Protein AF-A0A2W4NMC6-F1 (afdb_monomer_lite)

Radius of gyration: 12.89 Å; chains: 1; bounding box: 23×16×36 Å

Secondary structure (DSSP, 8-state):
--SS-----TTTTHHHHHHHTT-S-TT--S-----------HHHHHHH-TT-

Foldseek 3Di:
DDPPPDAADPVLCPQVVCVVVVVDDPPDPDDDGGRPGRPDDPVVCVVPDPVD

pLDDT: mean 91.03, std 9.32, range [50.56, 96.31]

Structure (mmCIF, N/CA/C/O backbone):
data_AF-A0A2W4NMC6-F1
#
_entry.id   AF-A0A2W4NMC6-F1
#
loop_
_atom_site.group_PDB
_atom_site.id
_atom_site.type_symbol
_atom_site.label_atom_id
_atom_site.label_alt_id
_atom_site.label_comp_id
_atom_site.label_asym_id
_atom_site.label_entity_id
_atom_site.label_seq_id
_atom_site.pdbx_PDB_ins_code
_atom_site.Cartn_x
_atom_site.Cartn_y
_atom_site.Cartn_z
_atom_site.occupancy
_atom_site.B_iso_or_equiv
_atom_site.auth_seq_id
_atom_site.auth_comp_id
_atom_site.auth_asym_id
_atom_site.auth_atom_id
_atom_site.pdbx_PDB_model_num
ATOM 1 N N . LEU A 1 1 ? -10.831 2.571 -13.354 1.00 54.94 1 LEU A N 1
ATOM 2 C CA . LEU A 1 1 ? -9.480 1.983 -13.495 1.00 54.94 1 LEU A CA 1
ATOM 3 C C . LEU A 1 1 ? -8.472 2.554 -12.499 1.00 54.94 1 LEU A C 1
ATOM 5 O O . LEU A 1 1 ? -7.816 1.748 -11.869 1.00 54.94 1 LEU A O 1
ATOM 9 N N . LEU A 1 2 ? -8.406 3.867 -12.219 1.00 68.12 2 LEU A N 1
ATOM 10 C CA . LEU A 1 2 ? -7.597 4.369 -11.089 1.00 68.12 2 LEU A CA 1
ATOM 11 C C . LEU A 1 2 ? -8.347 5.436 -10.277 1.00 68.12 2 LEU A C 1
ATOM 13 O O . LEU A 1 2 ? -8.435 6.594 -10.680 1.00 68.12 2 LEU A O 1
ATOM 17 N N . ARG A 1 3 ? -8.900 5.052 -9.116 1.00 81.62 3 ARG A N 1
ATOM 18 C CA . ARG A 1 3 ? -9.656 5.970 -8.239 1.00 81.62 3 ARG A CA 1
ATOM 19 C C . ARG A 1 3 ? -8.763 7.116 -7.742 1.00 81.62 3 ARG A C 1
ATOM 21 O O . ARG A 1 3 ? -9.176 8.273 -7.804 1.00 81.62 3 ARG A O 1
ATOM 28 N N . LEU A 1 4 ? -7.520 6.790 -7.374 1.00 88.69 4 LEU A N 1
ATOM 29 C CA . LEU A 1 4 ? -6.525 7.711 -6.806 1.00 88.69 4 LEU A CA 1
ATOM 30 C C . LEU A 1 4 ? -5.405 8.130 -7.775 1.00 88.69 4 LEU A C 1
ATOM 32 O O . LEU A 1 4 ? -4.732 9.109 -7.498 1.00 88.69 4 LEU A O 1
ATOM 36 N N . LYS A 1 5 ? -5.252 7.448 -8.924 1.00 89.75 5 LYS A N 1
ATOM 37 C CA . LYS A 1 5 ? -4.202 7.728 -9.931 1.00 89.75 5 LYS A CA 1
ATOM 38 C C . LYS A 1 5 ? -2.778 7.629 -9.358 1.00 89.75 5 LYS A C 1
ATOM 40 O O . LYS A 1 5 ? -1.883 8.352 -9.771 1.00 89.75 5 LYS A O 1
ATOM 45 N N . LEU A 1 6 ? -2.592 6.712 -8.410 1.00 91.19 6 LEU A N 1
ATOM 46 C CA . LEU A 1 6 ? -1.309 6.397 -7.787 1.00 91.19 6 LEU A CA 1
ATOM 47 C C . LEU A 1 6 ? -0.874 4.987 -8.184 1.00 91.19 6 LEU A C 1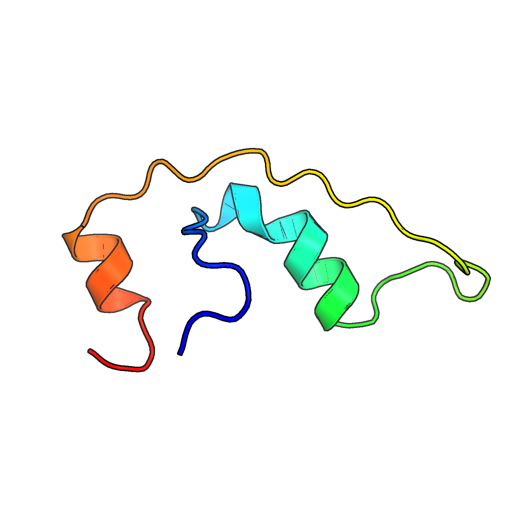
ATOM 49 O O . LEU A 1 6 ? -1.719 4.101 -8.330 1.00 91.19 6 LEU A O 1
ATOM 53 N N . VAL A 1 7 ? 0.439 4.798 -8.299 1.00 92.19 7 VAL A N 1
ATOM 54 C CA . VAL A 1 7 ? 1.090 3.490 -8.407 1.00 92.19 7 VAL A CA 1
ATOM 55 C C . VAL A 1 7 ? 1.858 3.251 -7.112 1.00 92.19 7 VAL A C 1
ATOM 57 O O . VAL A 1 7 ? 2.547 4.142 -6.621 1.00 92.19 7 VAL A O 1
ATOM 60 N N . LEU A 1 8 ? 1.694 2.058 -6.550 1.00 93.62 8 LEU A N 1
ATOM 61 C CA . LEU A 1 8 ? 2.352 1.621 -5.325 1.00 93.62 8 LEU A CA 1
ATOM 62 C C . LEU A 1 8 ? 3.168 0.376 -5.644 1.00 93.62 8 LEU A C 1
ATOM 64 O O . LEU A 1 8 ? 2.687 -0.520 -6.338 1.00 93.62 8 LEU A O 1
ATOM 68 N N . GLU A 1 9 ? 4.374 0.300 -5.099 1.00 95.38 9 GLU A N 1
ATOM 69 C CA . GLU A 1 9 ? 5.083 -0.974 -5.007 1.00 95.38 9 GLU A CA 1
ATOM 70 C C . GLU A 1 9 ? 4.406 -1.864 -3.938 1.00 95.38 9 GLU A C 1
ATOM 72 O O . GLU A 1 9 ? 3.703 -1.339 -3.062 1.00 95.38 9 GLU A O 1
ATOM 77 N N . PRO A 1 10 ? 4.616 -3.194 -3.943 1.00 93.81 10 PRO A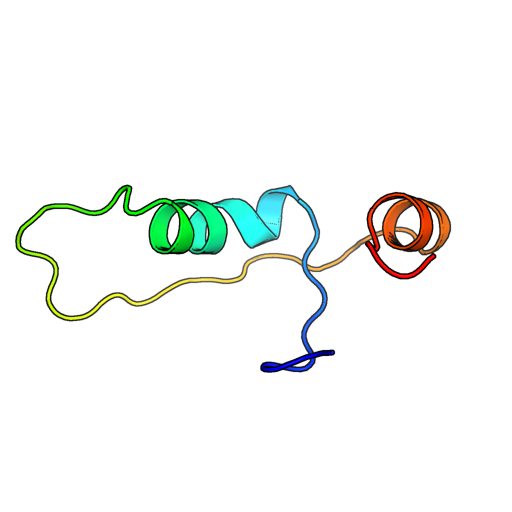 N 1
ATOM 78 C CA . PRO A 1 10 ? 3.955 -4.092 -2.992 1.00 93.81 10 PRO A CA 1
ATOM 79 C C . PRO A 1 10 ? 4.154 -3.705 -1.517 1.00 93.81 10 PRO A C 1
ATOM 81 O O . PRO A 1 10 ? 3.191 -3.699 -0.750 1.00 93.81 10 PRO A O 1
ATOM 84 N N . SER A 1 11 ? 5.372 -3.317 -1.124 1.00 94.94 11 SER A N 1
ATOM 85 C CA . SER A 1 11 ? 5.700 -2.829 0.225 1.00 94.94 11 SER A CA 1
ATOM 86 C C . SER A 1 11 ? 4.955 -1.542 0.582 1.00 94.94 11 SER A C 1
ATOM 88 O O . SER A 1 11 ? 4.370 -1.447 1.661 1.00 94.94 11 SER A O 1
ATOM 90 N N . GLY A 1 12 ? 4.913 -0.569 -0.332 1.00 94.94 12 GLY A N 1
ATOM 91 C CA . GLY A 1 12 ? 4.223 0.711 -0.140 1.00 94.94 12 GLY A CA 1
ATOM 92 C C . GLY A 1 12 ? 2.699 0.590 -0.024 1.00 94.94 12 GLY A C 1
ATOM 93 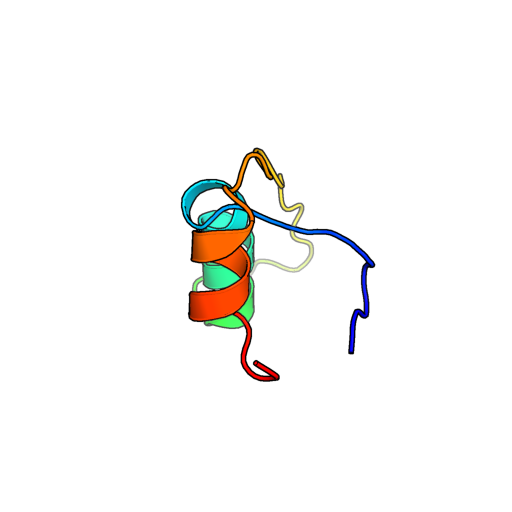O O . GLY A 1 12 ? 2.049 1.497 0.497 1.00 94.94 12 GLY A O 1
ATOM 94 N N . ALA A 1 13 ? 2.125 -0.533 -0.466 1.00 94.75 13 ALA A N 1
ATOM 95 C CA . ALA A 1 13 ? 0.693 -0.812 -0.406 1.00 94.75 13 ALA A CA 1
ATOM 96 C C . ALA A 1 13 ? 0.234 -1.549 0.869 1.00 94.75 13 ALA A C 1
ATOM 98 O O . ALA A 1 13 ? -0.973 -1.673 1.076 1.00 94.75 13 ALA A O 1
ATOM 99 N N . VAL A 1 14 ? 1.137 -2.033 1.734 1.00 95.56 14 VAL A N 1
ATOM 100 C CA . VAL A 1 14 ? 0.787 -2.912 2.876 1.00 95.56 14 VAL A CA 1
ATOM 101 C C . VAL A 1 14 ? -0.230 -2.274 3.828 1.00 95.56 14 VAL A C 1
ATOM 103 O O . VAL A 1 14 ? -1.184 -2.926 4.257 1.00 95.56 14 VAL A O 1
ATOM 106 N N . THR A 1 15 ? -0.069 -0.988 4.135 1.00 95.31 15 THR A N 1
ATOM 107 C CA . THR A 1 15 ? -0.974 -0.243 5.025 1.00 95.31 15 THR A CA 1
ATOM 108 C C . THR A 1 15 ? -2.373 -0.111 4.419 1.00 95.31 15 THR A C 1
ATOM 110 O O . THR A 1 15 ? -3.372 -0.351 5.097 1.00 95.31 15 THR A O 1
ATOM 113 N N . LEU A 1 16 ? -2.460 0.189 3.120 1.00 94.75 16 LEU A N 1
ATOM 114 C CA . LEU A 1 16 ? -3.720 0.223 2.379 1.00 94.75 16 LEU A CA 1
ATOM 115 C C . LEU A 1 16 ? -4.359 -1.171 2.293 1.00 94.75 16 LEU A C 1
ATOM 117 O O . LEU A 1 16 ? -5.568 -1.302 2.478 1.00 94.75 16 LEU A O 1
ATOM 121 N N . ALA A 1 17 ? -3.562 -2.217 2.069 1.00 94.81 17 ALA A N 1
ATOM 122 C CA . ALA A 1 17 ? -4.037 -3.596 2.021 1.00 94.81 17 ALA A CA 1
ATOM 123 C C . ALA A 1 17 ? -4.655 -4.034 3.358 1.00 94.81 17 ALA A C 1
ATOM 125 O O . ALA A 1 17 ? -5.701 -4.685 3.362 1.00 94.81 17 ALA A O 1
ATOM 126 N N . ALA A 1 18 ? -4.068 -3.636 4.493 1.00 95.69 18 ALA A N 1
ATOM 127 C CA . ALA A 1 18 ? -4.632 -3.898 5.817 1.00 95.69 18 ALA A CA 1
ATOM 128 C C . ALA A 1 18 ? -6.008 -3.236 5.998 1.00 95.69 18 ALA A C 1
ATOM 130 O O . ALA A 1 18 ? -6.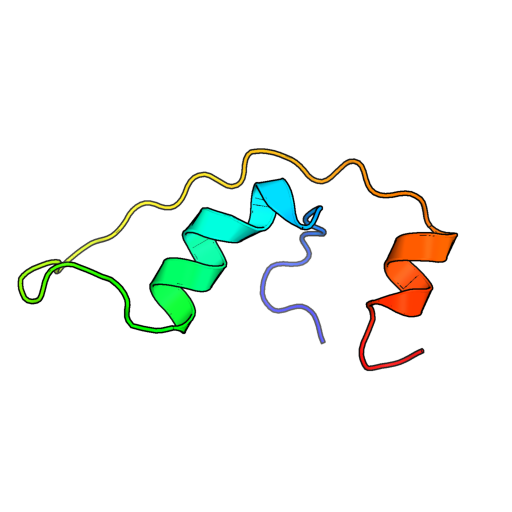943 -3.893 6.458 1.00 95.69 18 ALA A O 1
ATOM 131 N N . VAL A 1 19 ? -6.154 -1.976 5.571 1.00 95.38 19 VAL A N 1
ATOM 132 C CA . VAL A 1 19 ? -7.438 -1.253 5.599 1.00 95.38 19 VAL A CA 1
ATOM 133 C C . VAL A 1 19 ? -8.485 -1.956 4.736 1.00 95.38 19 VAL A C 1
ATOM 135 O O . VAL A 1 19 ? -9.584 -2.232 5.212 1.00 95.38 19 VAL A O 1
ATOM 138 N N . LEU A 1 20 ? -8.147 -2.285 3.486 1.00 93.19 20 LEU A N 1
ATOM 139 C CA . LEU A 1 20 ? -9.073 -2.934 2.550 1.00 93.19 20 LEU A CA 1
ATOM 140 C C . LEU A 1 20 ? -9.463 -4.351 2.987 1.00 93.19 20 LEU A C 1
ATOM 142 O O . LEU A 1 20 ? -10.572 -4.792 2.707 1.00 93.19 20 LEU A O 1
ATOM 146 N N . SER A 1 21 ? -8.577 -5.042 3.705 1.00 96.31 21 SER A N 1
ATOM 147 C CA . SER A 1 21 ? -8.834 -6.375 4.264 1.00 96.31 21 SER A CA 1
ATOM 148 C C . SER A 1 21 ? -9.583 -6.339 5.602 1.00 96.31 21 SER A C 1
ATOM 150 O O . SER A 1 21 ? -9.734 -7.380 6.235 1.00 96.31 21 SER A O 1
ATOM 152 N N . GLY A 1 22 ? -9.991 -5.159 6.084 1.00 94.69 22 GLY A N 1
ATOM 153 C CA . GLY A 1 22 ? -10.684 -5.007 7.367 1.00 94.69 22 GLY A CA 1
ATOM 154 C C . GLY A 1 22 ? -9.815 -5.304 8.593 1.00 94.69 22 GLY A C 1
ATOM 155 O O . GLY A 1 22 ? -10.344 -5.541 9.674 1.00 94.69 22 GLY A O 1
ATOM 156 N N . ARG A 1 23 ? -8.481 -5.286 8.464 1.00 96.06 23 ARG A N 1
ATOM 157 C CA . ARG A 1 23 ? -7.535 -5.574 9.558 1.00 96.06 23 ARG A CA 1
ATOM 158 C C . ARG A 1 23 ? -7.221 -4.327 10.381 1.00 96.06 23 ARG A C 1
ATOM 160 O O . ARG A 1 23 ? -6.062 -3.960 10.563 1.00 96.06 23 ARG A O 1
ATOM 167 N N . LEU A 1 24 ? -8.266 -3.659 10.849 1.00 95.31 24 LEU A N 1
ATOM 168 C CA . LEU A 1 24 ? -8.170 -2.472 11.691 1.00 95.31 24 LEU A CA 1
ATOM 169 C C . LEU A 1 24 ? -8.743 -2.760 13.082 1.00 95.31 24 LEU A C 1
ATOM 171 O O . LEU A 1 24 ? -9.619 -3.613 13.211 1.00 95.31 24 LEU A O 1
ATOM 175 N N . PRO A 1 25 ? -8.301 -2.037 14.125 1.00 94.69 25 PRO A N 1
ATOM 176 C CA . PRO A 1 25 ? -8.960 -2.093 15.424 1.00 94.69 25 PRO A CA 1
ATOM 177 C C . PRO A 1 25 ? -10.451 -1.749 15.293 1.00 94.69 25 PRO A C 1
ATOM 179 O O . PRO A 1 25 ? -10.793 -0.757 14.651 1.00 94.69 25 PRO A O 1
ATOM 182 N N . GLU A 1 26 ? -11.333 -2.501 15.956 1.00 92.50 26 GLU A N 1
ATOM 183 C CA . GLU A 1 26 ? -12.801 -2.378 15.818 1.00 92.50 26 GLU A CA 1
ATOM 184 C C . GLU A 1 26 ? -13.347 -0.962 16.071 1.00 92.50 26 GLU A C 1
ATOM 186 O O . GLU A 1 26 ? -14.391 -0.573 15.554 1.00 92.50 26 GLU A O 1
ATOM 191 N N . ARG A 1 27 ? -12.639 -0.162 16.874 1.00 94.38 27 ARG A N 1
ATOM 192 C CA . ARG A 1 27 ? -13.045 1.201 17.249 1.00 94.38 27 ARG A CA 1
ATOM 193 C C . ARG A 1 27 ? -12.423 2.292 16.376 1.00 94.38 27 ARG A C 1
ATOM 195 O O . ARG A 1 27 ? -12.614 3.476 16.661 1.00 94.38 27 ARG A O 1
ATOM 202 N N . ALA A 1 28 ? -11.665 1.935 15.341 1.00 94.56 28 ALA A N 1
ATOM 203 C CA . ALA A 1 28 ? -11.037 2.900 14.449 1.00 94.56 28 ALA A CA 1
ATOM 204 C C . ALA A 1 28 ? -12.102 3.631 13.614 1.00 94.56 28 ALA A C 1
ATOM 206 O O . ALA A 1 28 ? -12.676 3.080 12.682 1.00 94.56 28 ALA A O 1
ATOM 207 N N . ARG A 1 29 ? -12.371 4.900 13.950 1.00 92.38 29 ARG A N 1
ATOM 208 C CA . ARG A 1 29 ? -13.361 5.734 13.236 1.00 92.38 29 ARG A CA 1
ATOM 209 C C . ARG A 1 29 ? -12.764 6.561 12.099 1.00 92.38 29 ARG A C 1
ATOM 211 O O . ARG A 1 29 ? -13.471 6.942 11.175 1.00 92.38 29 ARG A O 1
ATOM 218 N N . ARG A 1 30 ? -11.478 6.899 12.200 1.00 95.38 30 ARG A N 1
ATOM 219 C CA . ARG A 1 30 ? -10.722 7.694 11.223 1.00 95.38 30 ARG A CA 1
ATOM 220 C C . ARG A 1 30 ? -9.331 7.097 11.113 1.00 95.38 30 ARG A C 1
ATOM 222 O O . ARG A 1 30 ? -8.670 6.931 12.135 1.00 95.38 30 ARG A O 1
ATOM 229 N N . VAL A 1 31 ? -8.911 6.774 9.896 1.00 95.38 31 VAL A N 1
ATOM 230 C CA . VAL A 1 31 ? -7.640 6.093 9.639 1.00 95.38 31 VAL A CA 1
ATOM 231 C C . VAL A 1 31 ? -6.846 6.898 8.625 1.00 95.38 31 VAL A C 1
ATOM 233 O O . VAL A 1 31 ? -7.302 7.114 7.505 1.00 95.38 31 VAL A O 1
ATOM 236 N N . GLY A 1 32 ? -5.666 7.357 9.040 1.00 95.69 32 GLY A N 1
ATOM 237 C CA . GLY A 1 32 ? -4.648 7.878 8.136 1.00 95.69 32 GLY A CA 1
ATOM 238 C C . GLY A 1 32 ? -3.798 6.726 7.611 1.00 95.69 32 GLY A C 1
ATOM 239 O O . GLY A 1 32 ? -3.427 5.836 8.374 1.00 95.69 32 GLY A O 1
ATOM 240 N N . VAL A 1 33 ? -3.500 6.739 6.316 1.00 95.62 33 VAL A N 1
ATOM 241 C CA . VAL A 1 33 ? -2.687 5.713 5.655 1.00 95.62 33 VAL A CA 1
ATOM 242 C C . VAL A 1 33 ? -1.502 6.404 5.003 1.00 95.62 33 VAL A C 1
ATOM 244 O O . VAL A 1 33 ? -1.690 7.321 4.207 1.00 95.62 33 VAL A O 1
ATOM 247 N N . ILE A 1 34 ? -0.290 5.962 5.337 1.00 94.94 34 ILE A N 1
ATOM 248 C CA . ILE A 1 34 ? 0.928 6.415 4.666 1.00 94.94 34 ILE A CA 1
ATOM 249 C C . ILE A 1 34 ? 1.223 5.457 3.519 1.00 94.94 34 ILE A C 1
ATOM 251 O O . ILE A 1 34 ? 1.321 4.244 3.719 1.00 94.94 34 ILE A O 1
ATOM 255 N N . LEU A 1 35 ? 1.363 6.038 2.333 1.00 95.06 35 LEU A N 1
ATOM 256 C CA . LEU A 1 35 ? 1.776 5.382 1.103 1.00 95.06 35 LEU A CA 1
ATOM 257 C C . LEU A 1 35 ? 3.261 5.685 0.893 1.00 95.06 35 LEU A C 1
ATOM 259 O O . LEU A 1 35 ? 3.608 6.773 0.441 1.00 95.06 35 LEU A O 1
ATOM 263 N N . SER A 1 36 ? 4.137 4.773 1.314 1.00 94.12 36 SER A N 1
ATOM 264 C CA . SER A 1 36 ? 5.567 5.078 1.476 1.00 94.12 36 SER A CA 1
ATOM 265 C C . SER A 1 36 ? 6.400 4.971 0.200 1.00 94.12 36 SER A C 1
ATOM 267 O O . SER A 1 36 ? 7.482 5.546 0.151 1.00 94.12 36 SER A O 1
ATOM 269 N N . GLY A 1 37 ? 5.940 4.223 -0.808 1.00 93.12 37 GLY A N 1
ATOM 270 C CA . GLY A 1 37 ? 6.755 3.894 -1.976 1.00 93.12 37 GLY A CA 1
ATOM 271 C C . GLY A 1 37 ? 5.940 3.489 -3.200 1.00 93.12 37 GLY A C 1
ATOM 272 O O . GLY A 1 37 ? 4.853 2.916 -3.092 1.00 93.12 37 GLY A O 1
ATOM 273 N N . GLY A 1 38 ? 6.492 3.797 -4.368 1.00 93.75 38 GLY A N 1
ATOM 274 C CA . GLY A 1 38 ? 5.923 3.513 -5.686 1.00 93.75 38 GLY A CA 1
ATOM 275 C C . GLY A 1 38 ? 6.997 3.194 -6.722 1.00 93.75 38 GLY A C 1
ATOM 276 O O . GLY A 1 38 ? 6.751 3.350 -7.916 1.00 93.75 38 GLY A O 1
ATOM 277 N N . ASN A 1 39 ? 8.197 2.806 -6.278 1.00 95.50 39 ASN A N 1
ATOM 278 C CA . ASN A 1 39 ? 9.331 2.573 -7.160 1.00 95.50 39 ASN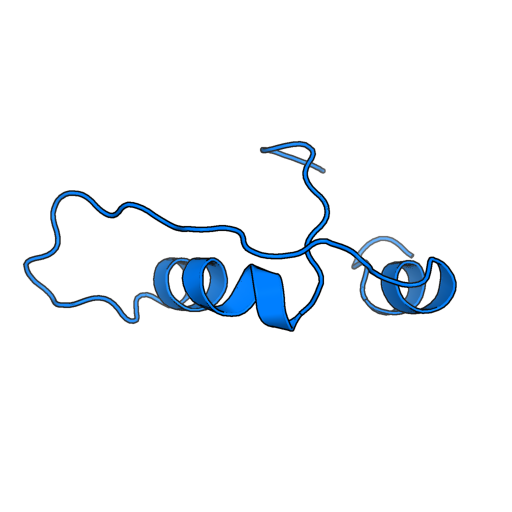 A CA 1
ATOM 279 C C . ASN A 1 39 ? 9.283 1.137 -7.688 1.00 95.50 39 ASN A C 1
ATOM 281 O O . ASN A 1 39 ? 9.943 0.237 -7.174 1.00 95.50 39 ASN A O 1
ATOM 285 N N . ILE A 1 40 ? 8.434 0.921 -8.688 1.00 94.56 40 ILE A N 1
ATOM 286 C CA . ILE A 1 40 ? 8.200 -0.388 -9.288 1.00 94.56 40 ILE A CA 1
ATOM 287 C C . ILE A 1 40 ? 8.720 -0.428 -10.724 1.00 94.56 40 ILE A C 1
ATOM 289 O O . ILE A 1 40 ? 8.440 0.465 -11.525 1.00 94.56 40 ILE A O 1
ATOM 293 N N . ASP A 1 41 ? 9.432 -1.500 -11.063 1.00 95.31 41 ASP A N 1
ATOM 294 C CA . ASP A 1 41 ? 9.874 -1.738 -12.433 1.00 95.31 41 ASP A CA 1
ATOM 295 C C . ASP A 1 41 ? 8.663 -1.938 -13.366 1.00 95.31 41 ASP A C 1
ATOM 297 O O . ASP A 1 41 ? 7.775 -2.740 -13.050 1.00 95.31 41 ASP A O 1
ATOM 301 N N . PRO A 1 42 ? 8.617 -1.294 -14.550 1.00 93.69 42 PRO A N 1
ATOM 302 C CA . PRO A 1 42 ? 7.483 -1.416 -15.467 1.00 93.69 42 PRO A CA 1
ATOM 303 C C . PRO A 1 42 ? 7.108 -2.861 -15.853 1.00 93.69 42 PRO A C 1
ATOM 305 O O . PRO A 1 42 ? 5.914 -3.165 -15.870 1.00 93.69 42 PRO A O 1
ATOM 308 N N . PRO A 1 43 ? 8.060 -3.791 -16.096 1.00 94.94 43 PRO A N 1
ATOM 309 C CA . PRO A 1 43 ? 7.717 -5.189 -16.362 1.00 94.94 43 PRO A CA 1
ATOM 310 C C . PRO A 1 43 ? 7.034 -5.884 -15.180 1.00 94.94 43 PRO A C 1
ATOM 312 O O . PRO A 1 43 ? 6.151 -6.717 -15.377 1.00 94.94 43 PRO A O 1
ATOM 315 N N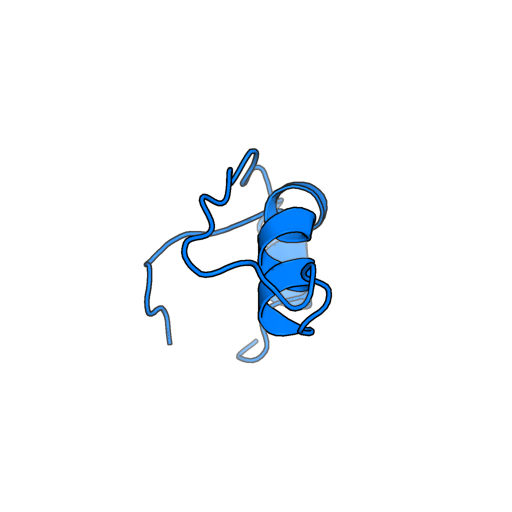 . LEU A 1 44 ? 7.428 -5.554 -13.945 1.00 93.19 44 LEU A N 1
ATOM 316 C CA . LEU A 1 44 ? 6.780 -6.093 -12.752 1.00 93.19 44 LEU A CA 1
ATOM 317 C C . LEU A 1 44 ? 5.381 -5.499 -12.581 1.00 93.19 44 LEU A C 1
ATOM 319 O O . LEU A 1 44 ? 4.448 -6.236 -12.274 1.00 93.19 44 LEU A O 1
ATOM 323 N N . LEU A 1 45 ? 5.227 -4.194 -12.816 1.00 93.06 45 LEU A N 1
ATOM 324 C CA . LEU A 1 45 ? 3.927 -3.531 -12.769 1.00 93.06 45 LEU A CA 1
ATOM 325 C C . LEU A 1 45 ? 2.938 -4.163 -13.753 1.00 93.06 45 LEU A C 1
ATOM 327 O O . LEU A 1 45 ? 1.827 -4.472 -13.339 1.00 93.06 45 LEU A O 1
ATOM 331 N N . ALA A 1 46 ? 3.348 -4.400 -15.004 1.00 93.44 46 ALA A N 1
ATOM 332 C CA . ALA A 1 46 ? 2.520 -5.085 -15.999 1.00 93.44 46 ALA A CA 1
ATOM 333 C C . ALA A 1 46 ? 2.092 -6.473 -15.495 1.00 93.44 46 ALA A C 1
ATOM 335 O O . ALA A 1 46 ? 0.912 -6.756 -15.357 1.00 93.44 46 ALA A O 1
ATOM 336 N N . ARG A 1 47 ? 3.041 -7.296 -15.029 1.00 93.81 47 ARG A N 1
ATOM 337 C CA . ARG A 1 47 ? 2.731 -8.631 -14.481 1.00 93.81 47 ARG A CA 1
ATOM 338 C C . ARG A 1 47 ? 1.735 -8.629 -13.314 1.00 93.81 47 ARG A C 1
ATOM 340 O O . ARG A 1 47 ? 1.069 -9.639 -13.100 1.00 93.81 47 ARG A O 1
ATOM 347 N N . LEU A 1 48 ? 1.692 -7.564 -12.514 1.00 90.56 48 LEU A N 1
ATOM 348 C CA . LEU A 1 48 ? 0.782 -7.430 -11.370 1.00 90.56 48 LEU A CA 1
ATOM 349 C C . LEU A 1 48 ? -0.537 -6.733 -11.732 1.00 90.56 48 LEU A C 1
ATOM 351 O O . LEU A 1 48 ? -1.473 -6.748 -10.928 1.00 90.56 48 LEU A O 1
ATOM 355 N N . TRP A 1 49 ? -0.620 -6.091 -12.897 1.00 88.56 49 TRP A N 1
ATOM 356 C CA . TRP A 1 49 ? -1.779 -5.312 -13.295 1.00 88.56 49 TRP A CA 1
ATOM 357 C C . TRP A 1 49 ? -2.905 -6.241 -13.777 1.00 88.56 49 TRP A C 1
ATOM 359 O O . TRP A 1 49 ? -2.729 -6.990 -14.734 1.00 88.56 49 TRP A O 1
ATOM 369 N N . PRO A 1 50 ? -4.116 -6.181 -13.188 1.00 77.88 50 PRO A N 1
ATOM 370 C CA . PRO A 1 50 ? -5.210 -7.085 -13.563 1.00 77.88 50 PRO A CA 1
ATOM 371 C C . PRO A 1 50 ? -5.714 -6.913 -15.006 1.00 77.88 50 PRO A C 1
ATOM 373 O O . PRO A 1 50 ? -6.522 -7.713 -15.468 1.00 77.88 50 PRO A O 1
ATOM 376 N N . GLY A 1 51 ? -5.312 -5.832 -15.684 1.00 76.00 51 GLY A N 1
ATOM 377 C CA . GLY A 1 51 ? -5.720 -5.501 -17.050 1.00 76.00 51 GLY A CA 1
ATOM 378 C C . GLY A 1 51 ? -4.675 -5.793 -18.131 1.00 76.00 51 GLY A C 1
ATOM 379 O O . GLY A 1 51 ? -4.916 -5.385 -19.266 1.00 76.00 51 GLY A O 1
ATOM 380 N N . GLY A 1 52 ? -3.542 -6.430 -17.797 1.00 50.56 52 GLY A N 1
ATOM 381 C CA . GLY A 1 52 ? -2.461 -6.770 -18.733 1.00 50.56 52 GLY A CA 1
ATOM 382 C C . GLY A 1 52 ? -1.099 -6.870 -18.070 1.00 50.56 52 GLY A C 1
ATOM 383 O O . GLY A 1 52 ? -0.637 -5.802 -17.611 1.00 50.56 52 GLY A O 1
#

Sequence (52 aa):
LLRLKLVLEPSGAVTLAAVLSGRLPERARRVGVILSGGNIDPPLLARLWPGG